Protein AF-A0A8C9Q3T5-F1 (afdb_monomer_lite)

Secondary structure (DSSP, 8-state):
----S---PPP-GGGHHHHHHHHHHH-SSPPPHHHHHHHHHHH---S---------

Structure (mmCIF, N/CA/C/O backbone):
data_AF-A0A8C9Q3T5-F1
#
_entry.id   AF-A0A8C9Q3T5-F1
#
loop_
_atom_site.group_PDB
_atom_site.id
_atom_site.type_symbol
_atom_site.label_atom_id
_atom_site.label_alt_id
_atom_site.label_comp_id
_atom_site.label_asym_id
_atom_site.label_entity_id
_atom_site.label_seq_id
_atom_site.pdbx_PDB_ins_code
_atom_site.Cartn_x
_atom_site.Cartn_y
_atom_site.Cartn_z
_atom_site.occupancy
_atom_site.B_iso_or_equiv
_atom_site.auth_seq_id
_atom_site.auth_comp_id
_atom_site.auth_asym_id
_atom_site.auth_atom_id
_atom_site.pdbx_PDB_model_num
ATOM 1 N N . MET A 1 1 ? 12.172 -31.670 -12.230 1.00 51.56 1 MET A N 1
ATOM 2 C CA . MET A 1 1 ? 10.841 -31.030 -12.121 1.00 51.56 1 MET A CA 1
ATOM 3 C C . MET A 1 1 ? 10.764 -29.979 -13.217 1.00 51.56 1 MET A C 1
ATOM 5 O O . MET A 1 1 ? 11.673 -29.166 -13.287 1.00 51.56 1 MET A O 1
ATOM 9 N N . LYS A 1 2 ? 9.788 -30.056 -14.132 1.00 50.69 2 LYS A N 1
ATOM 10 C CA . LYS A 1 2 ? 9.596 -29.021 -15.162 1.00 50.69 2 LYS A CA 1
ATOM 11 C C . LYS A 1 2 ? 9.067 -27.768 -14.458 1.00 50.69 2 LYS A C 1
ATOM 13 O O . LYS A 1 2 ? 8.087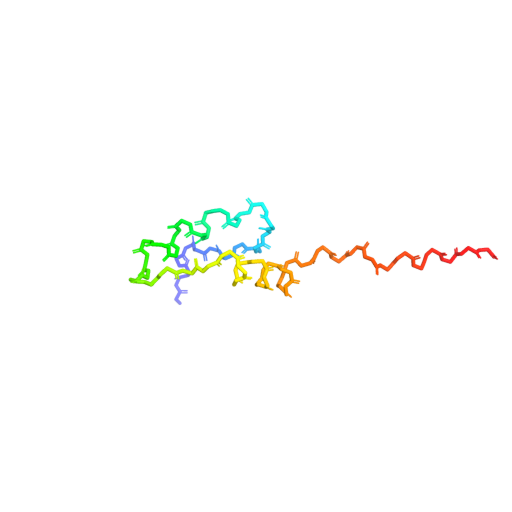 -27.883 -13.725 1.00 50.69 2 LYS A O 1
ATOM 18 N N . SER A 1 3 ? 9.721 -26.620 -14.619 1.00 60.72 3 SER A N 1
ATOM 19 C CA . SER A 1 3 ? 9.159 -25.346 -14.177 1.00 60.72 3 SER A CA 1
ATOM 20 C C . SER A 1 3 ? 7.950 -25.063 -15.063 1.00 60.72 3 SER A C 1
ATOM 22 O O . SER A 1 3 ? 8.075 -24.796 -16.255 1.00 60.72 3 SER A O 1
ATOM 24 N N . ASN A 1 4 ? 6.752 -25.217 -14.506 1.00 66.06 4 ASN A N 1
ATOM 25 C CA . ASN A 1 4 ? 5.548 -24.682 -15.129 1.00 66.06 4 ASN A CA 1
ATOM 26 C C . ASN A 1 4 ? 5.807 -23.178 -15.287 1.00 66.06 4 ASN A C 1
ATOM 28 O O . ASN A 1 4 ? 6.094 -22.545 -14.276 1.00 66.06 4 ASN A O 1
ATOM 32 N N . GLY A 1 5 ? 5.832 -22.663 -16.521 1.00 72.75 5 GLY A N 1
ATOM 33 C CA . GLY A 1 5 ? 6.352 -21.337 -16.887 1.00 72.75 5 GLY A CA 1
ATOM 34 C C . GLY A 1 5 ? 5.619 -20.167 -16.229 1.00 72.75 5 GLY A C 1
ATOM 35 O O . GLY A 1 5 ? 4.844 -19.471 -16.873 1.00 72.75 5 GLY A O 1
ATOM 36 N N . MET A 1 6 ? 5.853 -19.976 -14.938 1.00 76.12 6 MET A N 1
ATOM 37 C CA . MET A 1 6 ? 5.424 -18.840 -14.144 1.00 76.12 6 MET A CA 1
ATOM 38 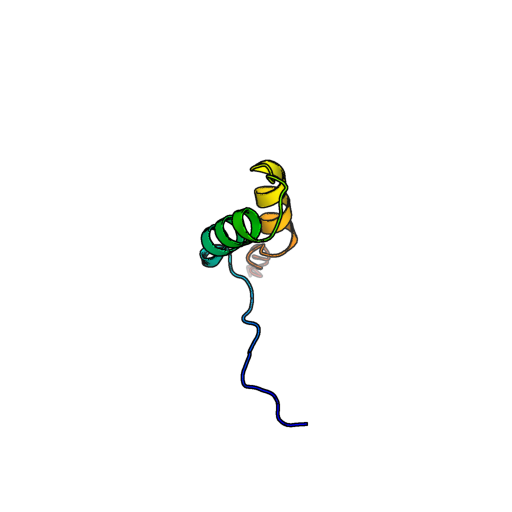C C . MET A 1 6 ? 6.687 -18.105 -13.721 1.00 76.12 6 MET A C 1
ATOM 40 O O . MET A 1 6 ? 7.477 -18.615 -12.926 1.00 76.12 6 MET A O 1
ATOM 44 N N . GLU A 1 7 ? 6.876 -16.924 -14.292 1.00 75.75 7 GLU A N 1
ATOM 45 C CA . GLU A 1 7 ? 7.962 -16.016 -13.950 1.00 75.75 7 GLU A CA 1
ATOM 46 C C . GLU A 1 7 ? 7.402 -14.913 -13.053 1.00 75.75 7 GLU A C 1
ATOM 48 O O . GLU A 1 7 ? 6.338 -14.351 -13.321 1.00 75.75 7 GLU A O 1
ATOM 53 N N . LEU A 1 8 ? 8.102 -14.628 -11.956 1.00 76.12 8 LEU A N 1
ATOM 54 C CA . LEU A 1 8 ? 7.806 -13.474 -11.117 1.00 76.12 8 LEU A CA 1
ATOM 55 C C . LEU A 1 8 ? 8.554 -12.282 -11.713 1.00 76.12 8 LEU A C 1
ATOM 57 O O . LEU A 1 8 ? 9.781 -12.282 -11.740 1.00 76.12 8 LEU A O 1
ATOM 61 N N . GLY A 1 9 ? 7.813 -11.300 -12.225 1.00 73.88 9 GLY A N 1
ATOM 62 C CA . GLY A 1 9 ? 8.393 -10.032 -12.660 1.00 73.88 9 GLY A CA 1
ATOM 63 C C . GLY A 1 9 ? 8.738 -9.139 -11.469 1.00 73.88 9 GLY A C 1
ATOM 64 O O . GLY A 1 9 ? 8.110 -9.235 -10.411 1.00 73.88 9 GLY A O 1
ATOM 65 N N . ASP A 1 10 ? 9.702 -8.238 -11.655 1.00 69.75 10 ASP A N 1
ATOM 66 C CA . ASP A 1 10 ? 9.990 -7.199 -10.670 1.00 69.75 10 ASP A CA 1
ATOM 67 C C . ASP A 1 10 ? 8.776 -6.278 -10.525 1.00 69.75 10 ASP A C 1
ATOM 69 O O . ASP A 1 10 ? 8.235 -5.752 -11.504 1.00 69.75 10 ASP A O 1
ATOM 73 N N . GLY A 1 11 ? 8.328 -6.079 -9.285 1.00 63.28 11 GLY A N 1
ATOM 74 C CA . GLY A 1 11 ? 7.278 -5.110 -9.016 1.00 63.28 11 GLY A CA 1
ATOM 75 C C . GLY A 1 11 ? 7.779 -3.714 -9.382 1.00 63.28 11 GLY A C 1
ATOM 76 O O . GLY A 1 11 ? 8.873 -3.303 -9.005 1.00 63.28 11 GLY A O 1
ATOM 77 N N . THR A 1 12 ? 6.985 -2.972 -10.142 1.00 64.81 12 THR A N 1
ATOM 78 C CA . THR A 1 12 ? 7.235 -1.552 -10.399 1.00 64.81 12 THR A CA 1
ATOM 79 C C . THR A 1 12 ? 6.045 -0.746 -9.889 1.00 64.81 12 THR A C 1
ATOM 8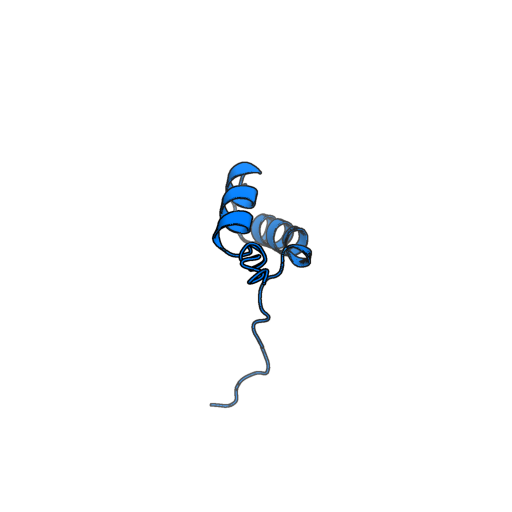1 O O . THR A 1 12 ? 4.931 -1.279 -9.830 1.00 64.81 12 THR A O 1
ATOM 84 N N . PRO A 1 13 ? 6.222 0.548 -9.557 1.00 64.19 13 PRO A N 1
ATOM 85 C CA . PRO A 1 13 ? 5.125 1.400 -9.088 1.00 64.19 13 PRO A CA 1
ATOM 86 C C . PRO A 1 13 ? 3.918 1.418 -10.040 1.00 64.19 13 PRO A C 1
ATOM 88 O O . PRO A 1 13 ? 2.784 1.607 -9.611 1.00 64.19 13 PRO A O 1
ATOM 91 N N . HIS A 1 14 ? 4.157 1.161 -11.330 1.00 65.69 14 HIS A N 1
ATOM 92 C CA . HIS A 1 14 ? 3.139 1.126 -12.375 1.00 65.69 14 HIS A CA 1
ATOM 93 C C . HIS A 1 14 ? 2.150 -0.057 -12.242 1.00 65.69 14 HIS A C 1
ATOM 95 O O . HIS A 1 14 ? 1.043 0.011 -12.771 1.00 65.69 14 HIS A O 1
ATOM 101 N N . HIS A 1 15 ? 2.495 -1.130 -11.520 1.00 71.69 15 HIS A N 1
ATOM 102 C CA . HIS A 1 15 ? 1.640 -2.325 -11.374 1.00 71.69 15 HIS A CA 1
ATOM 103 C C . HIS A 1 15 ? 0.852 -2.363 -10.055 1.00 71.69 15 HIS A C 1
ATOM 105 O O . HIS A 1 15 ? 0.176 -3.340 -9.724 1.00 71.69 15 HIS A O 1
ATOM 111 N N . PHE A 1 16 ? 0.915 -1.289 -9.278 1.00 77.19 16 PHE A N 1
ATOM 112 C CA . PHE A 1 16 ? 0.432 -1.283 -7.908 1.00 77.19 16 PHE A CA 1
ATOM 113 C C . PHE A 1 16 ? -1.098 -1.344 -7.771 1.00 77.19 16 PHE A C 1
ATOM 115 O O . PHE A 1 16 ? -1.630 -1.982 -6.862 1.00 77.19 16 PHE A O 1
ATOM 122 N N . GLU A 1 17 ? -1.832 -0.741 -8.705 1.00 81.56 17 GLU A N 1
ATOM 123 C CA . GLU A 1 17 ? -3.298 -0.806 -8.717 1.00 81.56 17 GLU A CA 1
ATOM 124 C C . GLU A 1 17 ? -3.813 -2.232 -8.957 1.00 81.56 17 GLU A C 1
ATOM 126 O O . GLU A 1 17 ? -4.828 -2.637 -8.385 1.00 81.56 17 GLU A O 1
ATOM 131 N N . GLN A 1 18 ? -3.083 -3.026 -9.747 1.00 85.12 18 GLN A N 1
ATO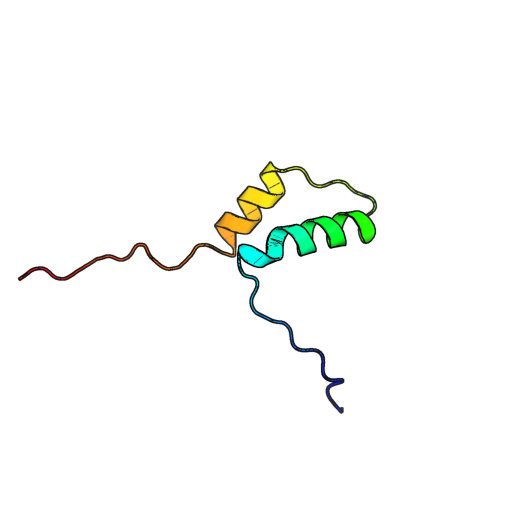M 132 C CA . GLN A 1 18 ? -3.406 -4.434 -9.975 1.00 85.12 18 GLN A CA 1
ATOM 133 C C . GLN A 1 18 ? -3.192 -5.253 -8.701 1.00 85.12 18 GLN A C 1
ATOM 135 O O . GLN A 1 18 ? -4.054 -6.057 -8.345 1.00 85.12 18 GLN A O 1
ATOM 140 N N . LEU A 1 19 ? -2.097 -4.998 -7.978 1.00 84.38 19 LEU A N 1
ATOM 141 C CA . LEU A 1 19 ? -1.828 -5.624 -6.683 1.00 84.38 19 LEU A CA 1
ATOM 142 C C . LEU A 1 19 ? -2.907 -5.267 -5.651 1.00 84.38 19 LEU A C 1
ATOM 144 O O . LEU A 1 19 ? -3.425 -6.151 -4.970 1.00 84.38 19 LEU A O 1
ATOM 148 N N . LYS A 1 20 ? -3.315 -3.994 -5.584 1.00 85.25 20 LYS A N 1
ATOM 149 C CA . LYS A 1 20 ? -4.399 -3.538 -4.699 1.00 85.25 20 LYS A CA 1
ATOM 150 C C . LYS A 1 20 ? -5.712 -4.260 -5.002 1.00 85.25 20 LYS A C 1
ATOM 152 O O . LYS A 1 20 ? -6.377 -4.735 -4.080 1.00 85.25 20 LYS A O 1
ATOM 157 N N . ARG A 1 21 ? -6.069 -4.389 -6.283 1.00 88.75 21 ARG A N 1
ATOM 158 C CA . ARG A 1 21 ? -7.286 -5.094 -6.709 1.00 88.75 21 ARG A CA 1
ATOM 159 C C . ARG A 1 21 ? -7.224 -6.591 -6.412 1.00 88.75 21 ARG A C 1
ATOM 161 O O . ARG A 1 21 ? -8.223 -7.161 -5.987 1.00 88.75 21 ARG A O 1
ATOM 168 N N . LEU A 1 22 ? -6.067 -7.220 -6.608 1.00 89.62 22 LEU A N 1
ATOM 169 C CA . LEU A 1 22 ? -5.875 -8.630 -6.278 1.00 89.62 22 LEU A CA 1
ATOM 170 C C . LEU A 1 22 ? -6.023 -8.861 -4.772 1.00 89.62 22 LEU A C 1
ATOM 172 O O . LEU A 1 22 ? -6.792 -9.725 -4.357 1.00 89.62 22 LEU A O 1
ATOM 176 N N . ASN A 1 23 ? -5.360 -8.0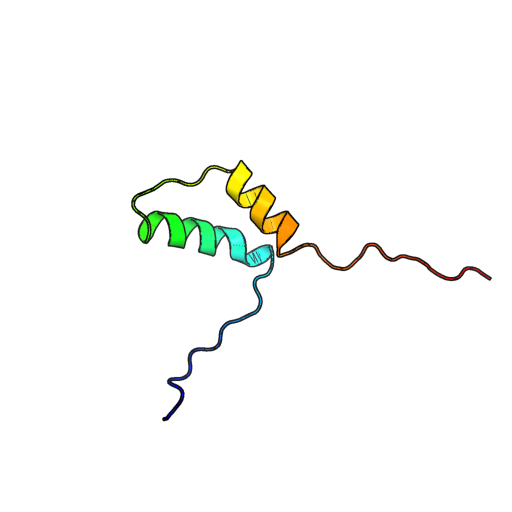44 -3.955 1.00 86.62 23 ASN A N 1
ATOM 177 C CA . ASN A 1 23 ? -5.413 -8.161 -2.500 1.00 86.62 23 ASN A CA 1
ATOM 178 C C . ASN A 1 23 ? -6.836 -7.988 -1.953 1.00 86.62 23 ASN A C 1
ATOM 180 O O . ASN A 1 23 ? -7.201 -8.690 -1.016 1.00 86.62 23 ASN A O 1
ATOM 184 N N . GLN A 1 24 ? -7.660 -7.125 -2.561 1.00 87.31 24 GLN A N 1
ATOM 185 C CA . GLN A 1 24 ? -9.078 -6.985 -2.198 1.00 87.31 24 GLN A CA 1
ATOM 186 C C . GLN A 1 24 ? -9.911 -8.249 -2.449 1.00 87.31 24 GLN A C 1
ATOM 188 O O . GLN A 1 24 ? -10.903 -8.464 -1.760 1.00 87.31 24 GLN A O 1
ATOM 193 N N . VAL A 1 25 ? -9.552 -9.056 -3.451 1.00 90.88 25 VAL A N 1
ATOM 194 C CA . VAL A 1 25 ? -10.294 -10.277 -3.806 1.00 90.88 25 VAL A CA 1
ATOM 195 C C . VAL A 1 25 ? -9.766 -11.492 -3.046 1.00 90.88 25 VAL A C 1
ATOM 197 O O . VAL A 1 25 ? -10.544 -12.364 -2.669 1.00 90.88 25 VAL A O 1
ATOM 200 N N . ILE A 1 26 ? -8.452 -11.563 -2.823 1.00 92.12 26 ILE A N 1
ATOM 201 C CA . ILE A 1 26 ? -7.798 -12.708 -2.178 1.00 92.12 26 ILE A CA 1
ATOM 202 C C . ILE A 1 26 ? -7.940 -12.661 -0.655 1.00 92.12 26 ILE A C 1
ATOM 204 O O . ILE A 1 26 ? -8.091 -13.709 -0.025 1.00 92.12 26 ILE A O 1
ATOM 208 N N . PHE A 1 27 ? -7.905 -11.469 -0.056 1.00 90.94 27 PHE A N 1
ATOM 209 C CA . PHE A 1 27 ? -7.971 -11.321 1.391 1.00 90.94 27 PHE A CA 1
ATOM 210 C C . PHE A 1 27 ? -9.334 -10.788 1.839 1.00 90.94 27 PHE A C 1
ATOM 212 O O . PHE A 1 27 ? -9.826 -9.808 1.286 1.00 90.94 27 PHE A O 1
ATOM 219 N N . PRO A 1 28 ? -9.923 -11.344 2.914 1.00 90.50 28 PRO A N 1
ATOM 220 C CA . PRO A 1 28 ? -11.175 -10.843 3.486 1.00 90.50 28 PRO A CA 1
ATOM 221 C C . PRO A 1 28 ? -10.985 -9.542 4.290 1.00 90.50 28 PRO A C 1
ATOM 223 O O . PRO A 1 28 ? -11.855 -9.155 5.067 1.00 90.50 28 PRO A O 1
ATOM 226 N N . VAL A 1 29 ? -9.832 -8.879 4.148 1.00 87.50 29 VAL A N 1
ATOM 227 C CA . VAL A 1 29 ? -9.429 -7.703 4.922 1.00 87.50 29 VAL A CA 1
ATOM 228 C C . VAL A 1 29 ? -9.096 -6.566 3.965 1.00 87.50 29 VAL A C 1
ATOM 230 O O . VAL A 1 29 ? -8.401 -6.747 2.969 1.00 87.50 29 VAL A O 1
ATOM 233 N N . SER A 1 30 ? -9.582 -5.370 4.288 1.00 84.19 30 SER A N 1
ATOM 234 C CA . SER A 1 30 ? -9.283 -4.162 3.522 1.00 84.19 30 SER A CA 1
ATOM 235 C C . SER A 1 30 ? -8.024 -3.481 4.052 1.00 84.19 30 SER A C 1
ATOM 237 O O . SER A 1 30 ? -7.980 -3.047 5.203 1.00 84.19 30 SER A O 1
ATOM 239 N N . TYR A 1 31 ? -7.013 -3.345 3.197 1.00 84.81 31 TYR A N 1
ATOM 240 C CA . TYR A 1 31 ? -5.827 -2.536 3.473 1.00 84.81 31 TYR A CA 1
ATOM 241 C C . TYR A 1 31 ? -6.099 -1.058 3.176 1.00 84.81 31 TYR A C 1
ATOM 243 O O . TYR A 1 31 ? -6.780 -0.722 2.205 1.00 84.81 31 TYR A O 1
ATOM 251 N N . ASN A 1 32 ? -5.549 -0.170 4.004 1.00 86.75 32 ASN A N 1
ATOM 252 C CA . ASN A 1 32 ? -5.702 1.276 3.850 1.00 86.75 32 ASN A CA 1
ATOM 253 C C . ASN A 1 32 ? -4.636 1.878 2.915 1.00 86.75 32 ASN A C 1
ATOM 255 O O . ASN A 1 32 ? -3.614 1.262 2.620 1.00 86.75 32 ASN A O 1
ATOM 259 N N . ASP A 1 33 ? -4.855 3.116 2.472 1.00 84.06 33 ASP A N 1
ATOM 260 C CA . ASP A 1 33 ? -3.938 3.787 1.541 1.00 84.06 33 ASP A CA 1
ATOM 261 C C . ASP A 1 33 ? -2.549 4.060 2.139 1.00 84.06 33 ASP A C 1
ATOM 263 O O . ASP A 1 33 ? -1.578 4.160 1.392 1.00 84.06 33 ASP A O 1
ATOM 267 N N . LYS A 1 34 ? -2.428 4.154 3.471 1.00 86.19 34 LYS A N 1
ATOM 268 C CA . LYS A 1 34 ? -1.134 4.340 4.141 1.00 86.19 34 LYS A CA 1
ATOM 269 C C . LYS A 1 34 ? -0.267 3.087 4.025 1.00 86.19 34 LYS A C 1
ATOM 271 O O . LYS A 1 34 ? 0.890 3.195 3.651 1.00 86.19 34 LYS A O 1
ATOM 276 N N . PHE A 1 35 ? -0.843 1.914 4.279 1.00 84.75 35 PHE A N 1
ATOM 277 C CA . PHE A 1 35 ? -0.178 0.619 4.121 1.00 84.75 35 PHE A CA 1
ATOM 278 C C . PHE A 1 35 ? 0.427 0.487 2.722 1.00 84.75 35 PHE A C 1
ATOM 280 O O . PHE A 1 35 ? 1.602 0.185 2.556 1.00 84.75 35 PHE A O 1
ATOM 287 N N . TYR A 1 36 ? -0.377 0.826 1.722 1.00 83.62 36 TYR A N 1
ATOM 288 C CA . TYR A 1 36 ? 0.011 0.774 0.330 1.00 83.62 36 TYR A CA 1
ATOM 289 C C . TYR A 1 36 ? 1.129 1.772 -0.038 1.00 83.62 36 TYR A C 1
ATOM 291 O O . TYR A 1 36 ? 2.070 1.415 -0.746 1.00 83.62 36 TYR A O 1
ATOM 299 N N . LYS A 1 37 ? 1.072 3.008 0.468 1.00 82.62 37 LYS A N 1
ATOM 300 C CA . LYS A 1 37 ? 2.148 3.996 0.273 1.00 82.62 37 LYS A CA 1
ATOM 301 C C . LYS A 1 37 ? 3.450 3.574 0.950 1.00 82.62 37 LYS A C 1
ATOM 303 O O . LYS A 1 37 ? 4.499 3.634 0.316 1.00 82.62 37 LYS A O 1
ATOM 308 N N . ASP A 1 38 ? 3.371 3.105 2.193 1.00 81.44 38 ASP A N 1
ATOM 309 C CA . ASP A 1 38 ? 4.534 2.680 2.974 1.00 81.44 38 ASP A CA 1
ATOM 310 C C . ASP A 1 38 ? 5.222 1.463 2.319 1.00 81.44 38 ASP A C 1
ATOM 312 O O . ASP A 1 38 ? 6.449 1.420 2.216 1.00 81.44 38 ASP A O 1
ATOM 316 N N . GLU A 1 39 ? 4.456 0.487 1.815 1.00 76.88 39 GLU A N 1
ATOM 317 C CA . GLU A 1 39 ? 5.012 -0.660 1.084 1.00 76.88 39 GLU A CA 1
ATOM 318 C C . GLU A 1 39 ? 5.622 -0.265 -0.261 1.00 76.88 39 GLU A C 1
ATOM 320 O O . GLU A 1 39 ? 6.683 -0.784 -0.624 1.00 76.88 39 GLU A O 1
ATOM 325 N N . LEU A 1 40 ? 4.988 0.659 -0.988 1.00 75.94 40 LEU A N 1
ATOM 326 C CA . LEU A 1 40 ? 5.501 1.136 -2.266 1.00 75.94 40 LEU A CA 1
ATOM 327 C C . LEU A 1 40 ? 6.809 1.913 -2.093 1.00 75.94 40 LEU A C 1
ATOM 329 O O . LEU A 1 40 ? 7.778 1.663 -2.807 1.00 75.94 40 LEU A O 1
ATOM 333 N N . GLU A 1 41 ? 6.881 2.793 -1.098 1.00 73.19 41 GLU A N 1
ATOM 334 C CA . GLU A 1 41 ? 8.105 3.526 -0.780 1.00 73.19 41 GLU A CA 1
ATOM 335 C C . GLU A 1 41 ? 9.203 2.642 -0.191 1.00 73.19 41 GLU A C 1
ATOM 337 O O . GLU A 1 41 ? 10.375 2.943 -0.376 1.00 73.19 41 GLU A O 1
ATOM 342 N N . LYS A 1 42 ? 8.878 1.568 0.529 1.00 73.94 42 LYS A N 1
ATOM 343 C CA . LYS A 1 42 ? 9.905 0.688 1.100 1.00 73.94 42 LYS A CA 1
ATOM 344 C C . LYS A 1 42 ? 10.519 -0.240 0.052 1.00 73.94 42 LYS A C 1
ATOM 346 O O . LYS A 1 42 ? 11.723 -0.478 0.093 1.00 73.94 42 LYS A O 1
ATOM 351 N N . ASN A 1 43 ? 9.698 -0.777 -0.849 1.00 69.19 43 ASN A N 1
ATOM 352 C CA . ASN A 1 43 ? 10.108 -1.859 -1.748 1.00 69.19 43 ASN A CA 1
ATOM 353 C C . ASN A 1 43 ? 10.378 -1.394 -3.183 1.00 69.19 43 ASN A C 1
ATOM 355 O O . ASN A 1 43 ? 11.105 -2.071 -3.902 1.00 69.19 43 ASN A O 1
ATOM 359 N N . PHE A 1 44 ? 9.826 -0.249 -3.598 1.00 66.94 44 PHE A N 1
ATOM 360 C CA . PHE A 1 44 ? 9.864 0.199 -4.993 1.00 66.94 44 PHE A CA 1
ATOM 361 C C . PHE A 1 44 ? 10.409 1.622 -5.171 1.00 66.94 44 PHE A C 1
ATOM 363 O O . PHE A 1 44 ? 10.093 2.270 -6.173 1.00 66.94 44 PHE A O 1
ATOM 370 N N . LYS A 1 45 ? 11.246 2.131 -4.244 1.00 58.03 45 LYS A N 1
ATOM 371 C CA . LYS A 1 45 ? 11.943 3.407 -4.493 1.00 58.03 45 LYS A CA 1
ATOM 372 C C . LYS A 1 45 ? 12.729 3.298 -5.800 1.00 58.03 45 LYS A C 1
ATOM 374 O O . LYS A 1 45 ? 13.552 2.390 -5.923 1.00 58.03 45 LYS A O 1
ATOM 379 N N . PRO A 1 46 ? 12.556 4.237 -6.745 1.00 53.00 46 PRO A N 1
ATOM 380 C CA . PRO A 1 46 ? 13.489 4.345 -7.847 1.00 53.00 46 PRO A CA 1
ATOM 381 C C . PRO A 1 46 ? 14.858 4.680 -7.248 1.00 53.00 46 PRO A C 1
ATOM 383 O O . PRO A 1 46 ? 15.030 5.711 -6.593 1.00 53.00 46 PRO A O 1
ATOM 386 N N . SER A 1 47 ? 15.831 3.791 -7.430 1.00 52.72 47 SER A N 1
ATOM 387 C CA . SER A 1 47 ? 17.238 4.049 -7.137 1.00 52.72 47 SER A CA 1
ATOM 388 C C . SER A 1 47 ? 17.725 5.173 -8.059 1.00 52.72 47 SER A C 1
ATOM 390 O O . SER A 1 47 ? 18.201 4.927 -9.163 1.00 52.72 47 SER A O 1
ATOM 392 N N . GLY A 1 48 ? 17.515 6.422 -7.648 1.00 54.03 48 GLY A N 1
ATOM 393 C CA . GLY A 1 48 ? 17.750 7.595 -8.492 1.00 54.03 48 GLY A CA 1
ATOM 394 C C . GLY A 1 48 ? 18.043 8.878 -7.719 1.00 54.03 48 GLY A C 1
ATOM 395 O O . GLY A 1 48 ? 17.891 9.963 -8.265 1.00 54.03 48 GLY A O 1
ATOM 396 N N . GLN A 1 49 ? 18.467 8.776 -6.459 1.00 49.56 49 GLN A N 1
ATOM 397 C CA . GLN A 1 49 ? 19.041 9.893 -5.705 1.00 49.56 49 GLN A CA 1
ATOM 398 C C . GLN A 1 49 ? 20.424 9.500 -5.177 1.00 49.56 49 GLN A C 1
ATOM 400 O O . GLN A 1 49 ? 20.641 9.408 -3.981 1.00 49.56 49 GLN A O 1
ATOM 405 N N . ASN A 1 50 ? 21.352 9.245 -6.097 1.00 45.50 50 ASN A N 1
ATOM 406 C CA . ASN A 1 50 ? 22.781 9.450 -5.868 1.00 45.50 50 ASN A CA 1
ATOM 407 C C . ASN A 1 50 ? 23.292 10.242 -7.073 1.00 45.50 50 ASN A C 1
ATOM 409 O O . ASN A 1 50 ? 23.940 9.704 -7.965 1.00 45.50 50 ASN A O 1
ATOM 413 N N . ALA A 1 51 ? 22.913 11.517 -7.146 1.00 47.06 51 ALA A N 1
ATOM 414 C CA . ALA A 1 51 ? 23.569 12.470 -8.030 1.00 47.06 51 ALA A CA 1
ATOM 415 C C . ALA A 1 51 ? 24.787 13.060 -7.304 1.00 47.06 51 ALA A C 1
ATOM 417 O O . ALA A 1 51 ? 24.898 14.271 -7.154 1.00 47.06 51 ALA A O 1
ATOM 418 N N . ASP A 1 52 ? 25.719 12.199 -6.888 1.00 46.72 52 ASP A N 1
ATOM 419 C CA . ASP A 1 52 ? 27.128 12.580 -6.816 1.00 46.72 52 ASP A CA 1
ATOM 420 C C . ASP A 1 52 ? 27.661 12.585 -8.251 1.00 46.72 52 ASP A C 1
ATOM 422 O O . ASP A 1 52 ? 28.430 11.727 -8.685 1.00 46.72 52 ASP A O 1
ATOM 426 N N . ALA A 1 53 ? 27.204 13.570 -9.027 1.00 45.50 53 ALA A N 1
ATOM 427 C CA . ALA A 1 53 ? 27.979 14.031 -10.157 1.00 45.50 53 ALA A CA 1
ATOM 428 C C . ALA A 1 53 ? 29.218 14.695 -9.555 1.00 45.50 53 ALA A C 1
ATOM 430 O O . ALA A 1 53 ? 29.164 15.836 -9.095 1.00 45.50 53 ALA A O 1
ATOM 431 N N . GLN A 1 54 ? 30.319 13.945 -9.531 1.00 49.19 54 GLN A N 1
ATOM 432 C CA . GLN A 1 54 ? 31.669 14.484 -9.464 1.00 49.19 54 GLN A CA 1
ATOM 433 C C . GLN A 1 54 ? 31.756 15.669 -10.434 1.00 49.19 54 GLN A C 1
ATOM 435 O O . GLN A 1 54 ? 31.853 15.500 -11.650 1.00 49.19 54 GLN A O 1
ATOM 440 N N . LYS A 1 55 ? 31.654 16.881 -9.888 1.00 52.22 55 LYS A N 1
ATOM 441 C CA . LYS A 1 55 ? 31.922 18.126 -10.591 1.00 52.22 55 LYS A CA 1
ATOM 442 C C . LYS A 1 55 ? 33.354 18.520 -10.252 1.00 52.22 55 LYS A C 1
ATOM 444 O O . LYS A 1 55 ? 33.591 18.989 -9.148 1.00 52.22 55 LYS A O 1
ATOM 449 N N . THR A 1 56 ? 34.219 18.278 -11.236 1.00 40.56 56 THR A N 1
ATOM 450 C CA . THR A 1 56 ? 35.418 19.046 -11.632 1.00 40.56 56 THR A CA 1
ATOM 451 C C . THR A 1 56 ? 36.414 19.436 -10.545 1.00 40.56 56 THR A C 1
ATOM 453 O O . THR A 1 56 ? 36.094 20.317 -9.721 1.00 40.56 56 THR A O 1
#

pLDDT: mean 71.6, std 14.91, range [40.56, 92.12]

Radius of gyration: 16.96 Å; chains: 1; bounding box: 47×50×22 Å

Organism: Spermophil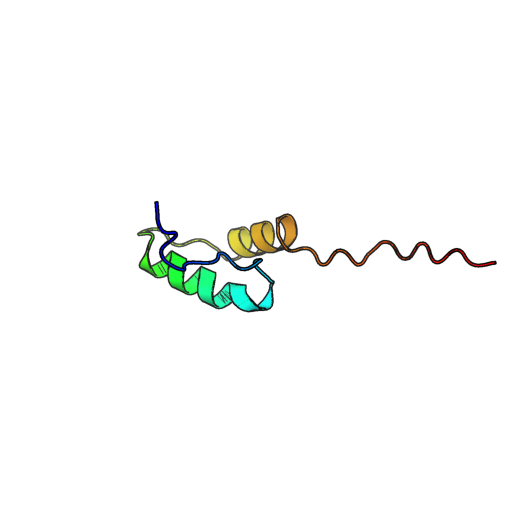us dauricus (NCBI:txid99837)

Sequence (56 aa):
MKSNGMELGDGTPHHFEQLKRLNQVIFPVSYNDKFYKDELEKNFKPSGQNADAQKT

Foldseek 3Di:
DDPPPDDDDQDEPVCLVVVQVVCVVPDPDHDDPVVSVVCCCVRHPDPDPPPPPPDD